Protein AF-A0A382PQC8-F1 (afdb_monomer_lite)

Radius of gyration: 14.81 Å; chains: 1; bounding box: 35×34×27 Å

InterPro domains:
  IPR036250 Acyl-CoA dehydrogenase-like, C-terminal [SSF47203] (3-30)

Secondary structure (DSSP, 8-state):
---HHHHHHHT--HHHHHHHIIIIIS-PPPPP-TTTT--GGGS---

Foldseek 3Di:
DVCVVVCCPVVDHPVVVVQCCCCPVVVHDHDDDVCPPPDPVPDDDD

Structure (mmCIF, N/CA/C/O backbone):
data_AF-A0A382PQC8-F1
#
_entry.id   AF-A0A382PQC8-F1
#
loop_
_atom_site.group_PDB
_atom_site.id
_atom_site.type_symbol
_atom_site.label_atom_id
_atom_site.label_alt_id
_atom_site.label_comp_id
_atom_site.label_asym_id
_atom_site.label_entity_id
_atom_site.label_seq_id
_atom_site.pdbx_PDB_ins_code
_atom_site.Cartn_x
_atom_site.Cartn_y
_atom_site.Cartn_z
_atom_site.occupancy
_atom_site.B_iso_or_equiv
_atom_site.auth_seq_id
_atom_site.auth_comp_id
_atom_site.auth_asym_id
_atom_site.auth_atom_id
_atom_site.pdbx_PDB_model_num
ATOM 1 N N . VAL A 1 1 ? 22.137 -3.316 -17.924 1.00 53.81 1 VAL A N 1
ATOM 2 C CA . VAL A 1 1 ? 20.831 -2.719 -17.548 1.00 53.81 1 VAL A CA 1
ATOM 3 C C . VAL A 1 1 ? 21.101 -1.381 -16.869 1.00 53.81 1 VAL A C 1
ATOM 5 O O . VAL A 1 1 ? 21.657 -1.366 -15.782 1.00 53.81 1 VAL A O 1
ATOM 8 N N . LEU A 1 2 ? 20.819 -0.261 -17.542 1.00 54.25 2 LEU A N 1
ATOM 9 C CA . LEU A 1 2 ? 21.154 1.090 -17.050 1.00 54.25 2 LEU A CA 1
ATOM 10 C C . LEU A 1 2 ? 20.040 1.712 -16.175 1.00 54.25 2 LEU A C 1
ATOM 12 O O . LEU A 1 2 ? 20.240 2.761 -15.580 1.00 54.25 2 LEU A O 1
ATOM 16 N N . GLY A 1 3 ? 18.875 1.056 -16.078 1.00 60.47 3 GLY A N 1
ATOM 17 C CA . GLY A 1 3 ? 17.712 1.526 -15.309 1.00 60.47 3 GLY A CA 1
ATOM 18 C C . GLY A 1 3 ? 17.542 0.898 -13.920 1.00 60.47 3 GLY A C 1
ATOM 19 O O . GLY A 1 3 ? 16.608 1.262 -13.212 1.00 60.47 3 GLY A O 1
ATOM 20 N N . ALA A 1 4 ? 18.418 -0.032 -13.514 1.00 60.56 4 ALA A N 1
ATOM 21 C CA . ALA A 1 4 ? 18.277 -0.793 -12.263 1.00 60.56 4 ALA A CA 1
ATOM 22 C C . ALA A 1 4 ? 18.034 0.064 -11.001 1.00 60.56 4 ALA A C 1
ATOM 24 O O . ALA A 1 4 ? 17.192 -0.329 -10.196 1.00 60.56 4 ALA A O 1
ATOM 25 N N . PRO A 1 5 ? 18.684 1.231 -10.806 1.00 60.75 5 PRO A N 1
ATOM 26 C CA . PRO A 1 5 ? 18.409 2.065 -9.637 1.00 60.75 5 PRO A CA 1
ATOM 27 C C . PRO A 1 5 ? 17.054 2.781 -9.722 1.00 60.75 5 PRO A C 1
ATOM 29 O O . PRO A 1 5 ? 16.350 2.857 -8.722 1.00 60.75 5 PRO A O 1
ATOM 32 N N . GLY A 1 6 ? 16.681 3.281 -10.906 1.00 61.16 6 GLY A N 1
ATOM 33 C CA . GLY A 1 6 ? 15.460 4.067 -11.117 1.00 61.16 6 GLY A CA 1
ATOM 34 C C . GLY A 1 6 ? 14.178 3.236 -11.079 1.00 61.16 6 GLY A C 1
ATOM 35 O O . GLY A 1 6 ? 13.144 3.735 -10.639 1.00 61.16 6 GLY A O 1
ATOM 36 N N . TYR A 1 7 ? 14.242 1.952 -11.452 1.00 58.84 7 TYR A N 1
ATOM 37 C CA . TYR A 1 7 ? 13.097 1.040 -11.338 1.00 58.84 7 TYR A CA 1
ATOM 38 C C . TYR A 1 7 ? 12.613 0.863 -9.899 1.00 58.84 7 TYR A C 1
ATOM 40 O O . TYR A 1 7 ? 11.415 0.714 -9.694 1.00 58.84 7 TYR A O 1
ATOM 48 N N . ARG A 1 8 ? 13.509 0.975 -8.910 1.00 58.78 8 ARG A N 1
ATOM 49 C CA . ARG A 1 8 ? 13.156 0.918 -7.483 1.00 58.78 8 ARG A CA 1
ATOM 50 C C . ARG A 1 8 ? 12.387 2.141 -6.985 1.00 58.78 8 ARG A C 1
ATOM 52 O O . ARG A 1 8 ? 12.060 2.214 -5.816 1.00 58.78 8 ARG A O 1
ATOM 59 N N . ILE A 1 9 ? 12.153 3.143 -7.823 1.00 60.84 9 ILE A N 1
ATOM 60 C CA . ILE A 1 9 ? 11.322 4.301 -7.476 1.00 60.84 9 ILE A CA 1
ATOM 61 C C . ILE A 1 9 ? 10.166 4.389 -8.469 1.00 60.84 9 ILE A C 1
ATOM 63 O O . ILE A 1 9 ? 9.007 4.408 -8.070 1.00 60.84 9 ILE A O 1
ATOM 67 N N . ALA A 1 10 ? 10.468 4.351 -9.768 1.00 62.59 10 ALA A N 1
ATOM 68 C CA . ALA A 1 10 ? 9.473 4.460 -10.832 1.00 62.59 10 ALA A CA 1
ATOM 69 C C . ALA A 1 10 ? 8.550 3.230 -10.948 1.00 62.59 10 ALA A C 1
ATOM 71 O O . ALA A 1 10 ? 7.421 3.360 -11.407 1.00 62.59 10 ALA A O 1
ATOM 72 N N . GLY A 1 11 ? 9.013 2.045 -10.535 1.00 65.88 11 GLY A N 1
ATOM 73 C CA . GLY A 1 11 ? 8.238 0.799 -10.499 1.00 65.88 11 GLY A CA 1
ATOM 74 C C . GLY A 1 11 ? 7.749 0.414 -9.099 1.00 65.88 11 GLY A C 1
ATOM 75 O O . GLY A 1 11 ? 7.297 -0.713 -8.913 1.00 65.88 11 GLY A O 1
ATOM 76 N N . GLY A 1 12 ? 7.859 1.327 -8.128 1.00 74.75 12 GLY A N 1
ATOM 77 C CA . GLY A 1 12 ? 7.638 1.070 -6.705 1.00 74.75 12 GLY A CA 1
ATOM 78 C C . GLY A 1 12 ? 8.935 0.747 -5.963 1.00 74.75 12 GLY A C 1
ATOM 79 O O . GLY A 1 12 ? 9.866 0.179 -6.536 1.00 74.75 12 GLY A O 1
ATOM 80 N N . SER A 1 13 ? 8.995 1.118 -4.680 1.00 84.50 13 SER A N 1
ATOM 81 C CA . SER A 1 13 ? 10.123 0.745 -3.824 1.00 84.50 13 SER A CA 1
ATOM 82 C C . SER A 1 13 ? 10.201 -0.759 -3.625 1.00 84.50 13 SER A C 1
ATOM 84 O O . SER A 1 13 ? 9.198 -1.471 -3.717 1.00 84.50 13 SER A O 1
ATOM 86 N N . ASP A 1 14 ? 11.405 -1.243 -3.318 1.00 83.25 14 ASP A N 1
ATOM 87 C CA . ASP A 1 14 ? 11.618 -2.649 -2.970 1.00 83.25 14 ASP A CA 1
ATOM 88 C C . ASP A 1 14 ? 10.689 -3.076 -1.814 1.00 83.25 14 ASP A C 1
ATOM 90 O O . ASP A 1 14 ? 10.255 -4.224 -1.746 1.00 83.25 14 ASP A O 1
ATOM 94 N N . GLU A 1 15 ? 10.364 -2.148 -0.910 1.00 83.25 15 GLU A N 1
ATOM 95 C CA . GLU A 1 15 ? 9.428 -2.348 0.200 1.00 83.25 15 GLU A CA 1
ATOM 96 C C . GLU A 1 15 ? 7.982 -2.475 -0.290 1.00 83.25 15 GLU A C 1
ATOM 98 O O . GLU A 1 15 ? 7.315 -3.450 0.048 1.00 83.25 15 GLU A O 1
ATOM 103 N N . ILE A 1 16 ? 7.526 -1.576 -1.170 1.00 86.06 16 ILE A N 1
ATOM 104 C CA . ILE A 1 16 ? 6.184 -1.656 -1.765 1.00 86.06 16 ILE A CA 1
ATOM 105 C C . ILE A 1 16 ? 6.007 -2.962 -2.547 1.00 86.06 16 ILE A C 1
ATOM 107 O O . ILE A 1 16 ? 4.977 -3.621 -2.418 1.00 86.06 16 ILE 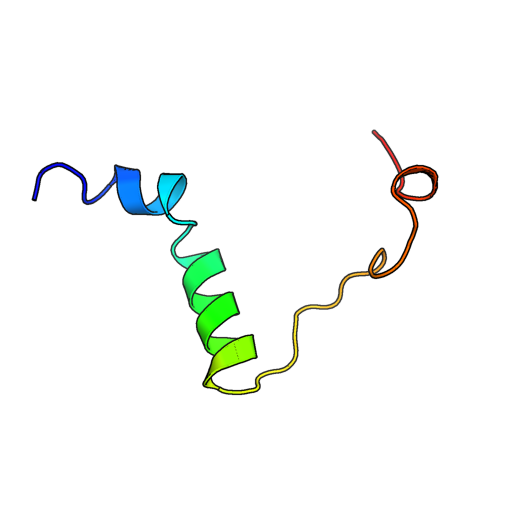A O 1
ATOM 111 N N . GLN A 1 17 ? 7.013 -3.384 -3.315 1.00 85.44 17 GLN A N 1
ATOM 112 C CA . GLN A 1 17 ? 6.941 -4.630 -4.080 1.00 85.44 17 GLN A CA 1
ATOM 113 C C . GLN A 1 17 ? 6.883 -5.869 -3.177 1.00 85.44 17 GLN A C 1
ATOM 115 O O . GLN A 1 17 ? 6.114 -6.794 -3.446 1.00 85.44 17 GLN A O 1
ATOM 120 N N . ARG A 1 18 ? 7.642 -5.884 -2.072 1.00 86.50 18 ARG A N 1
ATOM 121 C CA . ARG A 1 18 ? 7.553 -6.952 -1.064 1.00 86.50 18 ARG A CA 1
ATOM 122 C C . ARG A 1 18 ? 6.169 -7.012 -0.421 1.00 86.50 18 ARG A C 1
ATOM 124 O O . ARG A 1 18 ? 5.620 -8.108 -0.316 1.00 86.50 18 ARG A O 1
ATOM 131 N N . ASN A 1 19 ? 5.584 -5.867 -0.073 1.00 86.69 19 ASN A N 1
ATOM 132 C CA . ASN A 1 19 ? 4.235 -5.807 0.491 1.00 86.69 19 ASN A CA 1
ATOM 133 C C . ASN A 1 19 ? 3.179 -6.299 -0.510 1.00 86.69 19 ASN A C 1
ATOM 135 O O . ASN A 1 19 ? 2.331 -7.112 -0.153 1.00 86.69 19 ASN A O 1
ATOM 139 N N . ILE A 1 20 ? 3.276 -5.911 -1.789 1.00 88.38 20 ILE A N 1
ATOM 140 C CA . ILE A 1 20 ? 2.373 -6.392 -2.849 1.00 88.38 20 ILE A CA 1
ATOM 141 C C . ILE A 1 20 ? 2.425 -7.917 -2.975 1.00 88.38 20 ILE A C 1
ATOM 143 O O . ILE A 1 20 ? 1.376 -8.556 -3.051 1.00 88.38 20 ILE A O 1
ATOM 147 N N . ILE A 1 21 ? 3.622 -8.510 -3.001 1.00 90.88 21 ILE A N 1
ATOM 148 C CA . ILE A 1 21 ? 3.780 -9.968 -3.075 1.00 90.88 21 ILE A CA 1
ATOM 149 C C . ILE A 1 21 ? 3.222 -10.627 -1.807 1.00 90.88 21 ILE A C 1
ATOM 151 O O . ILE A 1 21 ? 2.468 -11.595 -1.907 1.00 90.88 21 ILE A O 1
ATOM 155 N N . GLY A 1 22 ? 3.534 -10.082 -0.629 1.00 93.50 22 GLY A N 1
ATOM 156 C CA . GLY A 1 22 ? 3.011 -10.554 0.652 1.00 93.50 22 GLY A CA 1
ATOM 157 C C . GLY A 1 22 ? 1.484 -10.598 0.677 1.00 93.50 22 GLY A C 1
ATOM 158 O O . GLY A 1 22 ? 0.906 -11.653 0.914 1.00 93.50 22 GLY A O 1
ATOM 159 N N . GLU A 1 23 ? 0.825 -9.487 0.363 1.00 92.88 23 GLU A N 1
ATOM 160 C CA . GLU A 1 23 ? -0.636 -9.376 0.412 1.00 92.88 23 GLU A CA 1
ATOM 161 C C . GLU A 1 23 ? -1.330 -10.142 -0.719 1.00 92.88 23 GLU A C 1
ATOM 163 O O . GLU A 1 23 ? -2.282 -10.885 -0.485 1.00 92.88 23 GLU A O 1
ATOM 168 N N . ARG A 1 24 ? -0.890 -9.947 -1.968 1.00 90.06 24 ARG A N 1
ATOM 169 C CA . ARG A 1 24 ? -1.651 -10.390 -3.148 1.00 90.06 24 ARG A CA 1
ATOM 170 C C . ARG A 1 24 ? -1.296 -11.790 -3.622 1.00 90.06 24 ARG A C 1
ATOM 172 O O . ARG A 1 24 ? -2.148 -12.443 -4.213 1.00 90.06 24 ARG A O 1
ATOM 179 N N . VAL A 1 25 ? -0.053 -12.230 -3.414 1.00 94.12 25 VAL A N 1
ATOM 180 C CA . VAL A 1 25 ? 0.410 -13.559 -3.849 1.00 94.12 25 VAL A CA 1
ATOM 181 C C . VAL A 1 25 ? 0.395 -14.535 -2.683 1.00 94.12 25 VAL A C 1
ATOM 183 O O . VAL A 1 25 ? -0.101 -15.648 -2.824 1.00 94.12 25 VAL A O 1
ATOM 186 N N . LEU A 1 26 ? 0.926 -14.119 -1.531 1.00 92.50 26 LEU A N 1
ATOM 187 C CA . LEU A 1 26 ? 1.066 -14.983 -0.358 1.00 92.50 26 LEU A CA 1
ATOM 188 C C . LEU A 1 26 ? -0.126 -14.905 0.609 1.00 92.50 26 LEU A C 1
ATOM 190 O O . LEU A 1 26 ? -0.199 -15.710 1.533 1.00 92.50 26 LEU A O 1
ATOM 194 N N . GLY A 1 27 ? -1.062 -13.972 0.406 1.00 92.25 27 GLY A N 1
ATOM 195 C CA . GLY A 1 27 ? -2.259 -13.830 1.242 1.00 92.25 27 GLY A CA 1
ATOM 196 C C . GLY A 1 27 ? -1.973 -13.347 2.666 1.00 92.25 27 GLY A C 1
ATOM 197 O O . GLY A 1 27 ? -2.783 -13.574 3.565 1.00 92.25 27 GLY A O 1
ATOM 198 N N . LEU A 1 28 ? -0.820 -12.715 2.894 1.00 95.25 28 LEU A N 1
ATOM 199 C CA . LEU A 1 28 ? -0.480 -12.147 4.192 1.00 95.25 28 LEU A CA 1
ATOM 200 C C . LEU A 1 28 ? -1.425 -10.982 4.527 1.00 95.25 28 LEU A C 1
ATOM 202 O O . LEU A 1 28 ? -1.884 -10.278 3.622 1.00 95.25 28 LEU A O 1
ATOM 206 N N . PRO A 1 29 ? -1.714 -10.749 5.820 1.00 92.06 29 PRO A N 1
ATOM 207 C CA . PRO A 1 29 ? -2.506 -9.601 6.231 1.00 92.06 29 PRO A CA 1
ATOM 208 C C . PRO A 1 29 ? -1.890 -8.293 5.732 1.00 92.06 29 PRO A C 1
ATOM 210 O O . PRO A 1 29 ? -0.699 -8.047 5.919 1.00 92.06 29 PRO A O 1
ATOM 213 N N . LYS A 1 30 ? -2.727 -7.447 5.129 1.00 87.81 30 LYS A N 1
ATOM 214 C CA . LYS A 1 30 ? -2.363 -6.072 4.788 1.00 87.81 30 LYS A CA 1
ATOM 215 C C . LYS A 1 30 ? -2.032 -5.284 6.057 1.00 87.81 30 LYS A C 1
ATOM 217 O O . LYS A 1 30 ? -2.672 -5.474 7.093 1.00 87.81 30 LYS A O 1
ATOM 222 N N . GLU A 1 31 ? -1.078 -4.364 5.949 1.00 87.56 31 GLU A N 1
ATOM 223 C CA . GLU A 1 31 ? -0.766 -3.418 7.019 1.00 87.56 31 GLU A CA 1
ATOM 224 C C . GLU A 1 31 ? -2.010 -2.597 7.428 1.00 87.56 31 GLU A C 1
ATOM 226 O O . GLU A 1 31 ? -2.805 -2.206 6.562 1.00 87.56 31 GLU A O 1
ATOM 231 N N . PRO A 1 32 ? -2.216 -2.328 8.733 1.00 89.50 32 PRO A N 1
ATOM 232 C CA . PRO A 1 32 ? -3.332 -1.513 9.193 1.00 89.50 32 PRO A CA 1
ATOM 233 C C . PRO A 1 32 ? -3.326 -0.131 8.542 1.00 89.50 32 PRO A C 1
ATOM 235 O O . PRO A 1 32 ? -2.351 0.611 8.626 1.00 89.50 32 PRO A O 1
ATOM 238 N N . ASP A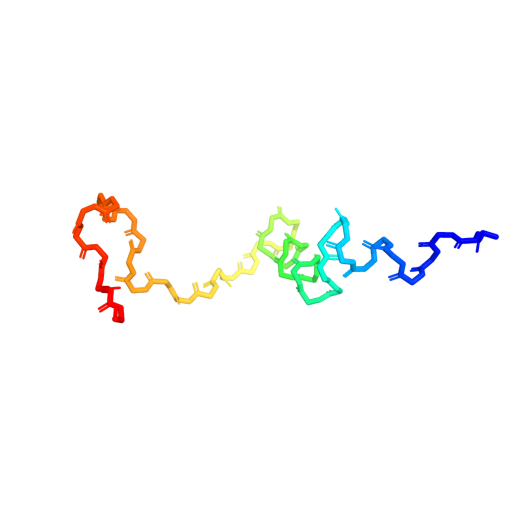 1 33 ? -4.449 0.220 7.927 1.00 89.88 33 ASP A N 1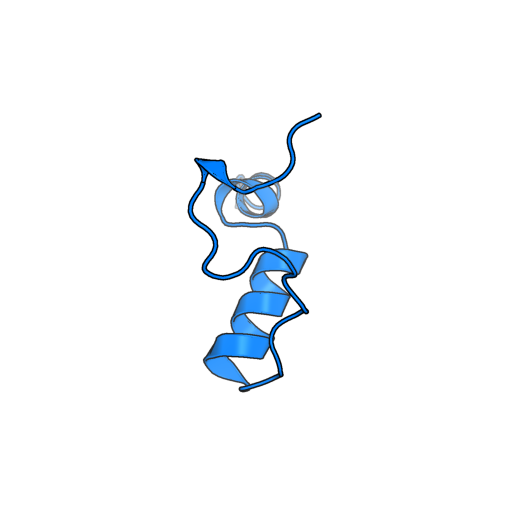
ATOM 239 C CA . ASP A 1 33 ? -4.678 1.531 7.334 1.00 89.88 33 ASP A CA 1
ATOM 240 C C . ASP A 1 33 ? -5.865 2.179 8.065 1.00 89.88 33 ASP A C 1
ATOM 242 O O . ASP A 1 33 ? -7.010 1.771 7.835 1.00 89.88 33 ASP A O 1
ATOM 246 N N . PRO A 1 34 ? -5.614 3.139 8.978 1.00 92.38 34 PRO A N 1
ATOM 247 C CA . PRO A 1 34 ? -6.658 3.757 9.797 1.00 92.38 34 PRO A CA 1
ATOM 248 C C . PRO A 1 34 ? -7.642 4.606 8.984 1.00 92.38 34 PRO A C 1
ATOM 250 O O . PRO A 1 34 ? -8.701 4.955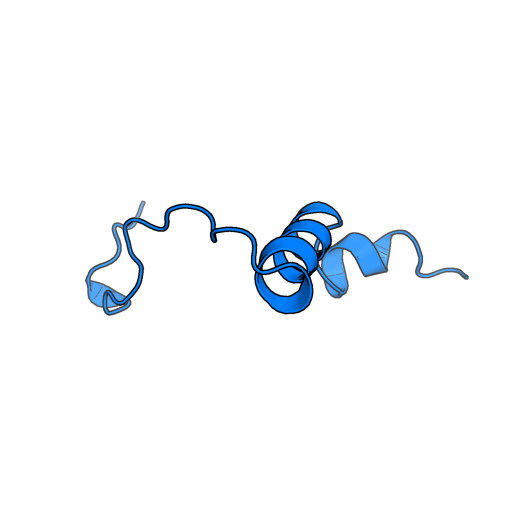 9.499 1.00 92.38 34 PRO A O 1
ATOM 253 N N . TYR A 1 35 ? -7.322 4.919 7.727 1.00 92.31 35 TYR A N 1
ATOM 254 C CA . TYR A 1 35 ? -8.143 5.759 6.857 1.00 92.31 35 TYR A CA 1
ATOM 255 C C . TYR A 1 35 ? -8.763 4.972 5.698 1.00 92.31 35 TYR A C 1
ATOM 257 O O . TYR A 1 35 ? -9.389 5.545 4.804 1.00 92.31 35 TYR A O 1
ATOM 265 N N . LYS A 1 36 ? -8.621 3.642 5.700 1.00 89.81 36 LYS A N 1
ATOM 266 C CA . LYS A 1 36 ? -9.135 2.786 4.634 1.00 89.81 36 LYS A CA 1
ATOM 267 C C . LYS A 1 36 ? -10.651 2.920 4.498 1.00 89.81 36 LYS A C 1
ATOM 269 O O . LYS A 1 36 ? -11.403 2.578 5.405 1.00 89.81 36 LYS A O 1
ATOM 274 N N . GLY A 1 37 ? -11.094 3.327 3.310 1.00 90.62 37 GLY A N 1
ATOM 275 C CA . GLY A 1 37 ? -12.514 3.477 2.983 1.00 90.62 37 GLY A CA 1
ATOM 276 C C . GLY A 1 37 ? -13.105 4.835 3.354 1.00 90.62 37 GLY A C 1
ATOM 277 O O . GLY A 1 37 ? -14.265 5.077 3.028 1.00 90.62 37 GLY A O 1
ATOM 278 N N . LEU A 1 38 ? -12.323 5.727 3.970 1.00 94.62 38 LEU A N 1
ATOM 279 C CA . LEU A 1 38 ? -12.735 7.112 4.139 1.00 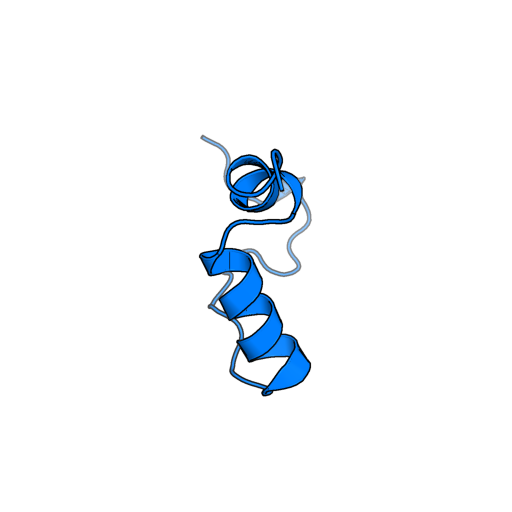94.62 38 LEU A CA 1
ATOM 280 C C . LEU A 1 38 ? -12.696 7.848 2.789 1.00 94.62 38 LEU A C 1
ATOM 282 O O . LEU A 1 38 ? -11.763 7.648 2.000 1.00 94.62 38 LEU A O 1
ATOM 286 N N . PRO A 1 39 ? -13.686 8.711 2.508 1.00 94.62 39 PRO A N 1
ATOM 287 C CA . PRO A 1 39 ? -13.570 9.727 1.475 1.00 94.62 39 PRO A CA 1
ATOM 288 C C . PRO A 1 39 ? -12.314 10.578 1.676 1.00 94.62 39 PRO A C 1
ATOM 290 O O . PRO A 1 39 ? -11.891 10.839 2.799 1.00 94.62 39 PRO A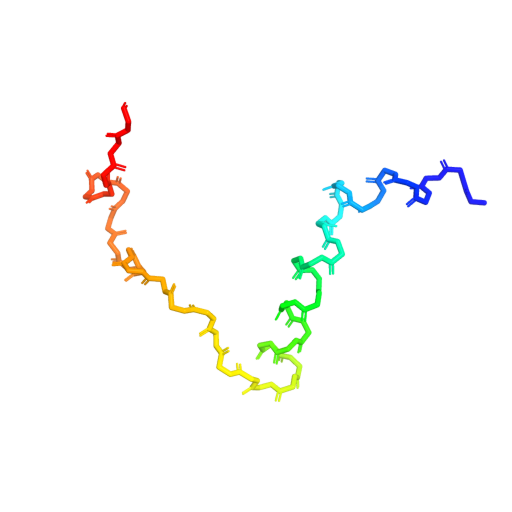 O 1
ATOM 293 N N . TRP A 1 40 ? -11.743 11.069 0.575 1.00 91.38 40 TRP A N 1
ATOM 294 C CA . TRP A 1 40 ? -10.550 11.926 0.610 1.00 91.38 40 TRP A CA 1
ATOM 295 C C . TRP A 1 40 ? -10.721 13.173 1.494 1.00 91.38 40 TRP A C 1
ATOM 297 O O . TRP A 1 40 ? -9.756 13.678 2.065 1.00 91.38 40 TRP A O 1
ATOM 307 N N . GLU A 1 41 ? -11.950 13.678 1.601 1.00 94.38 41 GLU A N 1
ATOM 308 C CA . GLU A 1 41 ? -12.288 14.847 2.414 1.00 94.38 41 GLU A CA 1
ATOM 309 C C . GLU A 1 41 ? -12.103 14.602 3.919 1.00 94.38 41 GLU A C 1
ATOM 311 O O . GLU A 1 41 ? -11.728 15.536 4.627 1.00 94.38 41 GLU A O 1
ATOM 316 N N . ASP A 1 42 ? -12.266 13.355 4.370 1.00 94.06 42 ASP A N 1
ATOM 317 C CA . ASP A 1 42 ? -12.254 12.960 5.784 1.00 94.06 42 ASP A CA 1
ATOM 318 C C . ASP A 1 42 ? -10.860 12.544 6.291 1.00 94.06 42 ASP A C 1
ATOM 320 O O . ASP A 1 42 ? -10.683 12.239 7.472 1.00 94.06 42 ASP A O 1
ATOM 324 N N . ILE A 1 43 ? -9.846 12.524 5.419 1.00 93.88 43 ILE A N 1
ATOM 325 C CA . ILE A 1 43 ? -8.466 12.192 5.797 1.00 93.88 43 ILE A CA 1
ATOM 326 C C . ILE A 1 43 ? -7.801 13.421 6.451 1.00 93.88 43 ILE A C 1
ATOM 328 O O . ILE A 1 43 ? -7.798 14.495 5.837 1.00 93.88 43 ILE A O 1
ATOM 332 N N . PRO A 1 44 ? -7.194 13.297 7.653 1.00 92.69 44 PRO A N 1
ATOM 333 C CA . PRO A 1 44 ? -6.475 14.393 8.304 1.00 92.69 44 PRO A CA 1
ATOM 334 C C . PRO A 1 44 ? -5.365 14.978 7.419 1.00 92.69 44 PRO A C 1
ATOM 336 O O . PRO A 1 44 ? -4.598 14.240 6.799 1.00 92.69 44 PRO A O 1
ATOM 339 N N . LYS A 1 45 ? -5.264 16.312 7.377 1.00 87.69 45 LYS A N 1
ATOM 340 C CA . LYS A 1 45 ? -4.273 17.060 6.581 1.00 87.69 45 LYS A CA 1
ATOM 341 C C . LYS A 1 45 ? -3.322 17.817 7.512 1.00 87.69 45 LYS A C 1
ATOM 343 O O . LYS A 1 45 ? -3.741 18.234 8.591 1.00 87.69 45 LYS A O 1
ATOM 348 N N . ASN A 1 46 ? -2.065 17.954 7.085 1.00 76.44 46 ASN A N 1
ATOM 349 C CA . ASN A 1 46 ? -1.021 18.722 7.777 1.00 76.44 46 ASN A CA 1
ATOM 350 C C . ASN A 1 46 ? -1.162 20.226 7.539 1.00 76.44 46 ASN A C 1
ATOM 352 O O . ASN A 1 46 ? -1.609 20.595 6.428 1.00 76.44 46 ASN A O 1
#

Sequence (46 aa):
VLGAPGYRIAGGSDEIQRNIIGERVLGLPKEPDPYKGLPWEDIPKN

pLDDT: mean 82.39, std 13.42, range [53.81, 95.25]

Organism: NCBI:txid408172